Protein AF-A0A2D6L8J7-F1 (afdb_monomer_lite)

Structure (mmCIF, N/CA/C/O backbone):
data_AF-A0A2D6L8J7-F1
#
_entry.id   AF-A0A2D6L8J7-F1
#
loop_
_atom_site.group_PDB
_atom_site.id
_atom_site.type_symbol
_atom_site.label_atom_id
_atom_site.label_alt_id
_atom_site.label_comp_id
_atom_site.label_asym_id
_atom_site.label_entity_id
_atom_site.label_seq_id
_atom_site.pdbx_PDB_ins_code
_atom_site.Cartn_x
_atom_site.Cartn_y
_atom_site.Cartn_z
_atom_site.occupancy
_atom_site.B_iso_or_equiv
_atom_site.auth_seq_id
_atom_site.auth_comp_id
_atom_site.auth_asym_id
_atom_site.auth_atom_id
_atom_site.pdbx_PDB_model_num
ATOM 1 N N . MET A 1 1 ? -23.592 -7.791 -5.573 1.00 59.03 1 MET A N 1
ATOM 2 C CA . MET A 1 1 ? -22.742 -8.996 -5.411 1.00 59.03 1 MET A CA 1
ATOM 3 C C . MET A 1 1 ? -21.367 -8.624 -4.861 1.00 59.03 1 MET A C 1
ATOM 5 O O . MET A 1 1 ? -20.997 -9.160 -3.829 1.00 59.03 1 MET A O 1
ATOM 9 N N . ILE A 1 2 ? -20.683 -7.637 -5.453 1.00 60.88 2 ILE A N 1
ATOM 10 C CA . ILE A 1 2 ? -19.369 -7.129 -5.002 1.00 60.88 2 ILE A CA 1
ATOM 11 C C . ILE A 1 2 ? -19.378 -6.653 -3.533 1.00 60.88 2 ILE A C 1
ATOM 13 O O . ILE A 1 2 ? -18.487 -6.995 -2.773 1.00 60.88 2 ILE A O 1
ATOM 17 N N . THR A 1 3 ? -20.441 -5.981 -3.077 1.00 64.56 3 THR A N 1
ATOM 18 C CA . THR A 1 3 ? -20.613 -5.594 -1.660 1.00 64.56 3 THR A CA 1
ATOM 19 C C . THR A 1 3 ? -20.594 -6.761 -0.674 1.00 64.56 3 THR A C 1
ATOM 21 O O . THR A 1 3 ? -20.072 -6.610 0.424 1.00 64.56 3 THR A O 1
ATOM 24 N N . LYS A 1 4 ? -21.125 -7.930 -1.056 1.00 70.94 4 LYS A N 1
ATOM 25 C CA . LYS A 1 4 ? -21.105 -9.130 -0.203 1.00 70.94 4 LYS A CA 1
ATOM 26 C C . LYS A 1 4 ? -19.712 -9.762 -0.144 1.00 70.94 4 LYS A C 1
ATOM 28 O O . LYS A 1 4 ? -19.348 -10.317 0.884 1.00 70.94 4 LYS A O 1
ATOM 33 N N . MET A 1 5 ? -18.947 -9.668 -1.232 1.00 74.62 5 MET A N 1
ATOM 34 C CA . MET A 1 5 ? -17.580 -10.188 -1.301 1.00 74.62 5 MET A CA 1
ATOM 35 C C . MET A 1 5 ? -16.622 -9.354 -0.446 1.00 74.62 5 MET A C 1
ATOM 37 O O . MET A 1 5 ? -15.843 -9.919 0.312 1.00 74.62 5 MET A O 1
ATOM 41 N N . ASP A 1 6 ? -16.736 -8.027 -0.498 1.00 68.81 6 ASP A N 1
ATOM 42 C CA . ASP A 1 6 ? -15.916 -7.136 0.330 1.00 68.81 6 ASP A CA 1
ATOM 43 C C . ASP A 1 6 ? -16.239 -7.277 1.816 1.00 68.81 6 ASP A C 1
ATOM 45 O O . ASP A 1 6 ? -15.322 -7.321 2.629 1.00 68.81 6 ASP A O 1
ATOM 49 N N . GLY A 1 7 ? -17.524 -7.408 2.171 1.00 71.25 7 GLY A N 1
ATOM 50 C CA . GLY A 1 7 ? -17.923 -7.734 3.542 1.00 71.25 7 GLY A CA 1
ATOM 51 C C . GLY A 1 7 ? -17.328 -9.067 3.994 1.00 71.25 7 GLY A C 1
ATOM 52 O O . GLY A 1 7 ? -16.741 -9.150 5.065 1.00 71.25 7 GLY A O 1
ATOM 53 N N . TYR A 1 8 ? -17.366 -10.093 3.136 1.00 78.19 8 TYR A N 1
ATOM 54 C CA . TYR A 1 8 ? -16.745 -11.380 3.442 1.00 78.19 8 TYR A CA 1
ATOM 55 C C . TYR A 1 8 ? -15.230 -11.269 3.654 1.00 78.19 8 TYR A C 1
ATOM 57 O O . TYR A 1 8 ? -14.731 -11.800 4.642 1.00 78.19 8 TYR A O 1
ATOM 65 N N . LEU A 1 9 ? -14.498 -10.592 2.765 1.00 78.06 9 LEU A N 1
ATOM 66 C CA . LEU A 1 9 ? -13.049 -10.404 2.900 1.00 78.06 9 LEU A CA 1
ATOM 67 C C . LEU A 1 9 ? -12.706 -9.631 4.173 1.00 78.06 9 LEU A C 1
ATOM 69 O O . LEU A 1 9 ? -11.817 -10.031 4.924 1.00 78.06 9 LEU A O 1
ATOM 73 N N . LEU A 1 10 ? -13.430 -8.546 4.429 1.00 76.62 10 LEU A N 1
ATOM 74 C CA . LEU A 1 10 ? -13.184 -7.691 5.575 1.00 76.62 10 LEU A CA 1
ATOM 75 C C . LEU A 1 10 ? -13.485 -8.437 6.881 1.00 76.62 10 LEU A C 1
ATOM 77 O O . LEU A 1 10 ? -12.607 -8.507 7.733 1.00 76.62 10 LEU A O 1
ATOM 81 N N . ASP A 1 11 ? -14.642 -9.089 7.001 1.00 74.75 11 ASP A N 1
ATOM 82 C CA . ASP A 1 11 ? -15.060 -9.744 8.246 1.00 74.75 11 ASP A CA 1
ATOM 83 C C . ASP A 1 11 ? -14.399 -11.121 8.464 1.00 74.75 11 ASP A C 1
ATOM 85 O O . ASP A 1 11 ? -14.129 -11.510 9.600 1.00 74.75 11 ASP A O 1
ATOM 89 N N . ASN A 1 12 ? -14.111 -11.891 7.406 1.00 78.75 12 ASN A N 1
ATOM 90 C CA . ASN A 1 12 ? -13.605 -13.266 7.548 1.00 78.75 12 ASN A CA 1
ATOM 91 C C . ASN A 1 12 ? -12.105 -13.427 7.328 1.00 78.75 12 ASN A C 1
ATOM 93 O O . ASN A 1 12 ? -11.566 -14.448 7.761 1.00 78.75 12 ASN A O 1
ATOM 97 N N . VAL A 1 13 ? -11.441 -12.481 6.662 1.00 85.00 13 VAL A N 1
ATOM 98 C CA . VAL A 1 13 ? -9.997 -12.556 6.395 1.00 85.00 13 VAL A CA 1
ATOM 99 C C . VAL A 1 13 ? -9.267 -11.481 7.186 1.00 85.00 13 VAL A C 1
ATOM 101 O O . VAL A 1 13 ? -8.488 -11.805 8.081 1.00 85.00 13 VAL A O 1
ATOM 104 N N . PHE A 1 14 ? -9.547 -10.209 6.900 1.00 84.06 14 PHE A N 1
ATOM 105 C CA . PHE A 1 14 ? -8.794 -9.102 7.487 1.00 84.06 14 PHE A CA 1
ATOM 106 C C . PHE A 1 14 ? -9.103 -8.910 8.971 1.00 84.06 14 PHE A C 1
ATOM 108 O O . PHE A 1 14 ? -8.165 -8.785 9.755 1.00 84.06 14 PHE A O 1
ATOM 115 N N . GLN A 1 15 ? -10.372 -8.981 9.380 1.00 81.12 15 GLN A N 1
ATOM 116 C CA . GLN A 1 15 ? -10.750 -8.871 10.788 1.00 81.12 15 GLN A CA 1
ATOM 117 C C . GLN A 1 15 ? -10.151 -10.015 11.614 1.00 81.12 15 GLN A C 1
ATOM 119 O O . GLN A 1 15 ? -9.529 -9.753 12.632 1.00 81.12 15 GLN A O 1
ATOM 124 N N . LYS A 1 16 ? -10.210 -11.268 11.137 1.00 84.81 16 LYS A N 1
ATOM 125 C CA . LYS A 1 16 ? -9.577 -12.403 11.840 1.00 84.81 16 LYS A CA 1
ATOM 126 C C . LYS A 1 16 ? -8.066 -12.238 11.985 1.00 84.81 16 LYS A C 1
ATOM 128 O O . LYS A 1 16 ? -7.504 -12.617 13.010 1.00 84.81 16 LYS A O 1
ATOM 133 N N . LEU A 1 17 ? -7.405 -11.693 10.965 1.00 86.00 17 LEU A N 1
ATOM 134 C CA . LEU A 1 17 ? -5.969 -11.435 11.009 1.00 86.00 17 LEU A CA 1
ATOM 135 C C . LEU A 1 17 ? -5.631 -10.304 11.989 1.00 86.00 17 LEU A C 1
ATOM 137 O O . LEU A 1 17 ? -4.663 -10.425 12.738 1.00 86.00 17 LEU A O 1
ATOM 141 N N . VAL A 1 18 ? -6.445 -9.245 12.023 1.00 86.50 18 VAL A N 1
ATOM 142 C CA . VAL A 1 18 ? -6.344 -8.164 13.013 1.00 86.50 18 VAL A CA 1
ATOM 143 C C . VAL A 1 18 ? -6.564 -8.701 14.425 1.00 86.50 18 VAL A C 1
ATOM 145 O O . VAL A 1 18 ? -5.741 -8.429 15.292 1.00 86.50 18 VAL A O 1
ATOM 148 N N . ASP A 1 19 ? -7.609 -9.497 14.649 1.00 83.94 19 ASP A N 1
ATOM 149 C CA . ASP A 1 19 ? -7.940 -10.071 15.955 1.00 83.94 19 ASP A CA 1
ATOM 150 C C . ASP A 1 19 ? -6.801 -10.972 16.458 1.00 83.94 19 ASP A C 1
ATOM 152 O O . ASP A 1 19 ? -6.351 -10.837 17.596 1.00 83.94 19 ASP A O 1
ATOM 156 N N . TRP A 1 20 ? -6.273 -11.843 15.589 1.00 87.94 20 TRP A N 1
ATOM 157 C CA . TRP A 1 20 ? -5.117 -12.688 15.897 1.00 87.94 20 TRP A CA 1
ATOM 158 C C . TRP A 1 20 ? -3.867 -11.859 16.217 1.00 87.94 20 TRP A C 1
ATOM 160 O O . TRP A 1 20 ? -3.155 -12.135 17.186 1.00 87.94 20 TRP A O 1
ATOM 170 N N . PHE A 1 21 ? -3.592 -10.821 15.424 1.00 86.75 21 PHE A N 1
ATOM 171 C CA . PHE A 1 21 ? -2.445 -9.942 15.642 1.00 86.75 21 PHE A CA 1
ATOM 172 C C . PHE A 1 21 ? -2.573 -9.164 16.953 1.00 86.75 21 PHE A C 1
ATOM 174 O O . PHE A 1 21 ? -1.599 -9.044 17.702 1.00 86.75 21 PHE A O 1
ATOM 181 N N . GLN A 1 22 ? -3.774 -8.679 17.258 1.00 85.19 22 GLN A N 1
ATOM 182 C CA . GLN A 1 22 ? -4.078 -7.983 18.496 1.00 85.19 22 GLN A CA 1
ATOM 183 C C . GLN A 1 22 ? -3.962 -8.917 19.702 1.00 85.19 22 GLN A C 1
ATOM 185 O O . GLN A 1 22 ? -3.398 -8.516 20.716 1.00 85.19 22 GLN A O 1
ATOM 190 N N . GLU A 1 23 ? -4.421 -10.165 19.601 1.00 84.56 23 GLU A N 1
ATOM 191 C CA . GLU A 1 23 ? -4.251 -11.167 20.659 1.00 84.56 23 GLU A CA 1
ATOM 192 C C . GLU A 1 23 ? -2.766 -11.422 20.957 1.00 84.56 23 GLU A C 1
ATOM 194 O O . GLU A 1 23 ? -2.373 -11.554 22.116 1.00 84.56 23 GLU A O 1
ATOM 199 N N . LYS A 1 24 ? -1.921 -11.452 19.920 1.00 87.25 24 LYS A N 1
ATOM 200 C CA . LYS A 1 24 ? -0.483 -11.715 20.067 1.00 87.25 24 LYS A CA 1
ATOM 201 C C . LYS A 1 24 ? 0.333 -10.516 20.535 1.00 87.25 24 LYS A C 1
ATOM 203 O O . LYS A 1 24 ? 1.291 -10.702 21.280 1.00 87.25 24 LYS A O 1
ATOM 208 N N . THR A 1 25 ? 0.006 -9.314 20.074 1.00 85.62 25 THR A N 1
ATOM 209 C CA . THR A 1 25 ? 0.860 -8.126 20.261 1.00 85.62 25 THR A CA 1
ATOM 210 C C . THR A 1 25 ? 0.230 -7.049 21.139 1.00 85.62 25 THR A C 1
ATOM 212 O O . THR A 1 25 ? 0.927 -6.140 21.589 1.00 85.62 25 THR A O 1
ATOM 215 N N . GLY A 1 26 ? -1.082 -7.118 21.370 1.00 80.75 26 GLY A N 1
ATOM 216 C CA . GLY A 1 26 ? -1.859 -6.059 22.011 1.00 80.75 26 GLY A CA 1
ATOM 217 C C . GLY A 1 26 ? -1.997 -4.790 21.163 1.00 80.75 26 GLY A C 1
ATOM 218 O O . GLY A 1 26 ? -2.366 -3.750 21.702 1.00 80.75 26 GLY A O 1
ATOM 219 N N . LYS A 1 27 ? -1.660 -4.836 19.867 1.00 82.81 27 LYS A N 1
ATOM 220 C CA . LYS A 1 27 ? -1.657 -3.674 18.966 1.00 82.81 27 LYS A CA 1
ATOM 221 C C . LYS A 1 27 ? -2.877 -3.660 18.041 1.00 82.81 27 LYS A C 1
ATOM 223 O O . LYS A 1 27 ? -3.443 -4.703 17.728 1.00 82.81 27 LYS A O 1
ATOM 228 N N . ASN A 1 28 ? -3.258 -2.464 17.596 1.00 83.06 28 ASN A N 1
ATOM 229 C CA . ASN A 1 28 ? -4.455 -2.224 16.785 1.00 83.06 28 ASN A CA 1
ATOM 230 C C . ASN A 1 28 ? -4.191 -2.414 15.277 1.00 83.06 28 ASN A C 1
ATOM 232 O O . ASN A 1 28 ? -3.043 -2.450 14.826 1.00 83.06 28 ASN A O 1
ATOM 236 N N . CYS A 1 29 ? -5.263 -2.463 14.473 1.00 83.50 29 CYS A N 1
ATOM 237 C CA . CYS A 1 29 ? -5.192 -2.589 13.008 1.00 83.50 29 CYS A CA 1
ATOM 238 C C . CYS A 1 29 ? -4.401 -1.463 12.319 1.00 83.50 29 CYS A C 1
ATOM 240 O O . CYS A 1 29 ? -3.826 -1.681 11.252 1.00 83.50 29 CYS A O 1
ATOM 242 N N . PHE A 1 30 ? -4.312 -0.279 12.935 1.00 84.06 30 PHE A N 1
ATOM 243 C CA . PHE A 1 30 ? -3.518 0.835 12.417 1.00 84.06 30 PHE A CA 1
ATOM 244 C C . PHE A 1 30 ? -2.032 0.491 12.311 1.00 84.06 30 PHE A C 1
ATOM 246 O O . PHE A 1 30 ? -1.401 0.854 11.320 1.00 84.06 30 PHE A O 1
ATOM 253 N N . LEU A 1 31 ? -1.486 -0.284 13.254 1.00 85.56 31 LEU A N 1
ATOM 254 C CA . LEU A 1 31 ? -0.093 -0.721 13.187 1.00 85.56 31 LEU A CA 1
ATOM 255 C C . LEU A 1 31 ? 0.135 -1.693 12.019 1.00 85.56 31 LEU A C 1
ATOM 257 O O . LEU A 1 31 ? 1.141 -1.588 11.325 1.00 85.56 31 LEU A O 1
ATOM 261 N N . LEU A 1 32 ? -0.810 -2.600 11.746 1.00 86.88 32 LEU A N 1
ATOM 262 C CA . LEU A 1 32 ? -0.750 -3.487 10.575 1.00 86.88 32 LEU A CA 1
ATOM 263 C C . LEU A 1 32 ? -0.790 -2.702 9.259 1.00 86.88 32 LEU A C 1
ATOM 265 O O . LEU A 1 32 ? -0.048 -3.022 8.326 1.00 86.88 32 LEU A O 1
ATOM 269 N N . ALA A 1 33 ? -1.610 -1.649 9.191 1.00 86.19 33 ALA A N 1
ATOM 270 C CA . ALA A 1 33 ? -1.631 -0.744 8.047 1.00 86.19 33 ALA A CA 1
ATOM 271 C C . ALA A 1 33 ? -0.290 -0.011 7.879 1.00 86.19 33 ALA A C 1
ATOM 273 O O . ALA A 1 33 ? 0.232 0.050 6.768 1.00 86.19 33 ALA A O 1
ATOM 274 N N . GLN A 1 34 ? 0.310 0.474 8.972 1.00 86.38 34 GLN A N 1
ATOM 275 C CA . GLN A 1 34 ? 1.634 1.110 8.950 1.00 86.38 34 GLN A CA 1
ATOM 276 C C . GLN A 1 34 ? 2.727 0.139 8.491 1.00 86.38 34 GLN A C 1
ATOM 278 O O . GLN A 1 34 ? 3.510 0.484 7.613 1.00 86.38 34 GLN A O 1
ATOM 283 N N . ILE A 1 35 ? 2.755 -1.088 9.023 1.00 88.38 35 ILE A N 1
ATOM 284 C CA . ILE A 1 35 ? 3.707 -2.128 8.604 1.00 88.38 35 ILE A CA 1
ATOM 285 C C . ILE A 1 35 ? 3.555 -2.408 7.107 1.00 88.38 35 ILE A C 1
ATOM 287 O O . ILE A 1 35 ? 4.546 -2.445 6.381 1.00 88.38 35 ILE A O 1
ATOM 291 N N . SER A 1 36 ? 2.318 -2.551 6.633 1.00 88.25 36 SER A N 1
ATOM 292 C CA . SER A 1 36 ? 2.038 -2.811 5.219 1.00 88.25 36 SER A CA 1
ATOM 293 C C . SER A 1 36 ? 2.477 -1.641 4.326 1.00 88.25 36 SER A C 1
ATOM 295 O O . SER A 1 36 ? 3.080 -1.866 3.279 1.00 88.25 36 SER A O 1
ATOM 297 N N . LEU A 1 37 ? 2.270 -0.392 4.762 1.00 85.19 37 LEU A N 1
ATOM 298 C CA . LEU A 1 37 ? 2.778 0.808 4.082 1.00 85.19 37 LEU A CA 1
ATOM 299 C C . LEU A 1 37 ? 4.313 0.867 4.061 1.00 85.19 37 LEU A C 1
ATOM 301 O O . LEU A 1 37 ? 4.898 1.223 3.039 1.00 85.19 37 LEU A O 1
ATOM 305 N N . CYS A 1 38 ? 4.980 0.481 5.149 1.00 87.06 38 CYS A N 1
ATOM 306 C CA . CYS A 1 38 ? 6.439 0.390 5.188 1.00 87.06 38 CYS A CA 1
ATOM 307 C C . CYS A 1 38 ? 6.965 -0.652 4.194 1.00 87.06 38 CYS A C 1
ATOM 309 O O . CYS A 1 38 ? 7.937 -0.384 3.491 1.00 87.06 38 CYS A O 1
ATOM 311 N N . VAL A 1 39 ? 6.310 -1.813 4.084 1.00 87.75 39 VAL A N 1
ATOM 312 C CA . VAL A 1 39 ? 6.676 -2.828 3.084 1.00 87.75 39 VAL A CA 1
ATOM 313 C C . VAL A 1 39 ? 6.514 -2.279 1.666 1.00 87.75 39 VAL A C 1
ATOM 315 O O . VAL A 1 39 ? 7.411 -2.460 0.847 1.00 87.75 39 VAL A O 1
ATOM 318 N N . ILE A 1 40 ? 5.433 -1.547 1.385 1.00 86.38 40 ILE A N 1
ATOM 319 C CA . ILE A 1 40 ? 5.226 -0.882 0.088 1.00 86.38 40 ILE A CA 1
ATOM 320 C C . ILE A 1 40 ? 6.378 0.076 -0.243 1.00 86.38 40 ILE A C 1
ATOM 322 O O . ILE A 1 40 ? 6.917 0.025 -1.347 1.00 86.38 40 ILE A O 1
ATOM 326 N N . LEU A 1 41 ? 6.793 0.913 0.712 1.00 85.19 41 LEU A N 1
ATOM 327 C CA . LEU A 1 41 ? 7.920 1.831 0.523 1.00 85.19 41 LEU A CA 1
ATOM 328 C C . LEU A 1 41 ? 9.233 1.089 0.253 1.00 85.19 41 LEU A C 1
ATOM 330 O O . LEU A 1 41 ? 10.006 1.507 -0.610 1.00 85.19 41 LEU A O 1
ATOM 334 N N . ILE A 1 42 ? 9.481 -0.016 0.960 1.00 87.25 42 ILE A N 1
ATOM 335 C CA . ILE A 1 42 ? 10.668 -0.849 0.739 1.00 87.25 42 ILE A CA 1
ATOM 336 C C . ILE A 1 42 ? 10.643 -1.440 -0.675 1.00 87.25 42 ILE A C 1
ATOM 338 O O . ILE A 1 42 ? 11.645 -1.356 -1.382 1.00 87.25 42 ILE A O 1
ATOM 342 N N . LEU A 1 43 ? 9.504 -1.983 -1.115 1.00 85.88 43 LEU A N 1
ATOM 343 C CA . LEU A 1 43 ? 9.356 -2.561 -2.454 1.00 85.88 43 LEU A CA 1
ATOM 344 C C . LEU A 1 43 ? 9.554 -1.515 -3.557 1.00 85.88 43 LEU A C 1
ATOM 346 O O . LEU A 1 43 ? 10.267 -1.784 -4.521 1.00 85.88 43 LEU A O 1
ATOM 350 N N . GLU A 1 44 ? 8.995 -0.314 -3.400 1.00 82.50 44 GLU A N 1
ATOM 351 C CA . GLU A 1 44 ? 9.209 0.790 -4.347 1.00 82.50 44 GLU A CA 1
ATOM 352 C C . GLU A 1 44 ? 10.653 1.282 -4.370 1.00 82.50 44 GLU A C 1
ATOM 354 O O . GLU A 1 44 ? 11.196 1.598 -5.432 1.00 82.50 44 GLU A O 1
ATOM 359 N N . THR A 1 45 ? 11.310 1.298 -3.213 1.00 83.31 45 THR A N 1
ATOM 360 C CA . THR A 1 45 ? 12.731 1.640 -3.129 1.00 83.31 45 THR A CA 1
ATOM 361 C C . THR A 1 45 ? 13.571 0.595 -3.861 1.00 83.31 45 THR A C 1
ATOM 363 O O . THR A 1 45 ? 14.405 0.959 -4.687 1.00 83.31 45 THR A O 1
ATOM 366 N N . ILE A 1 46 ? 13.314 -0.699 -3.632 1.00 84.00 46 ILE A N 1
ATOM 367 C CA . ILE A 1 46 ? 13.990 -1.795 -4.342 1.00 84.00 46 ILE A CA 1
ATOM 368 C C . ILE A 1 46 ? 13.752 -1.671 -5.849 1.00 84.00 46 ILE A C 1
ATOM 370 O O . ILE A 1 46 ? 14.716 -1.697 -6.608 1.00 84.00 46 ILE A O 1
ATOM 374 N N . ARG A 1 47 ? 12.503 -1.456 -6.283 1.00 79.38 47 ARG A N 1
ATOM 375 C CA . ARG A 1 47 ? 12.153 -1.267 -7.699 1.00 79.38 47 ARG A CA 1
ATOM 376 C C . ARG A 1 47 ? 12.917 -0.098 -8.321 1.00 79.38 47 ARG A C 1
ATOM 378 O O . ARG A 1 47 ? 13.494 -0.256 -9.392 1.00 79.38 47 ARG A O 1
ATOM 385 N N . SER A 1 48 ? 12.958 1.049 -7.643 1.00 78.00 48 SER A N 1
ATOM 386 C CA . SER A 1 48 ? 13.681 2.244 -8.108 1.00 78.00 48 SER A CA 1
ATOM 387 C C . SER A 1 48 ? 15.170 1.982 -8.269 1.00 78.00 48 SER A C 1
ATOM 389 O O . SER A 1 48 ? 15.763 2.353 -9.279 1.00 78.00 48 SER A O 1
ATOM 391 N N . ILE A 1 49 ? 15.767 1.320 -7.275 1.00 80.88 49 ILE A N 1
ATOM 392 C CA . ILE A 1 49 ? 17.181 0.952 -7.287 1.00 80.88 49 ILE A CA 1
ATOM 393 C C . ILE A 1 49 ? 17.456 -0.020 -8.440 1.00 80.88 49 ILE A C 1
ATOM 395 O O . ILE A 1 49 ? 18.413 0.183 -9.183 1.00 80.88 49 ILE A O 1
ATOM 399 N N . SER A 1 50 ? 16.611 -1.036 -8.633 1.00 76.62 50 SER A N 1
ATOM 400 C CA . SER A 1 50 ? 16.746 -1.986 -9.741 1.00 76.62 50 SER A CA 1
ATOM 401 C C . SER A 1 50 ? 16.680 -1.295 -11.102 1.00 76.62 50 SER A C 1
ATOM 403 O O . SER A 1 50 ? 17.531 -1.570 -11.940 1.00 76.62 50 SER A O 1
ATOM 405 N N . ILE A 1 51 ? 15.737 -0.371 -11.311 1.00 73.94 51 ILE A N 1
ATOM 406 C CA . ILE A 1 51 ? 15.627 0.399 -12.564 1.00 73.94 51 ILE A CA 1
ATOM 407 C C . ILE A 1 51 ? 16.877 1.258 -12.785 1.00 73.94 51 ILE A C 1
ATOM 409 O O . ILE A 1 51 ? 17.444 1.248 -13.876 1.00 73.94 51 ILE A O 1
ATOM 413 N N . TYR A 1 52 ? 17.344 1.947 -11.741 1.00 75.94 52 TYR A N 1
ATOM 414 C CA . TYR A 1 52 ? 18.556 2.757 -11.818 1.00 75.94 52 TYR A CA 1
ATOM 415 C C . TYR A 1 52 ? 19.781 1.921 -12.215 1.00 75.94 52 TYR A C 1
ATOM 417 O O . TYR A 1 52 ? 20.542 2.327 -13.087 1.00 75.94 52 TYR A O 1
ATOM 425 N N . PHE A 1 53 ? 19.961 0.734 -11.625 1.00 77.75 53 PHE A N 1
ATOM 426 C CA . PHE A 1 53 ? 21.087 -0.145 -11.958 1.00 77.75 53 PHE A CA 1
ATOM 427 C C . PHE A 1 53 ? 20.965 -0.817 -13.330 1.00 77.75 53 PHE A C 1
ATOM 429 O O . PHE A 1 53 ? 21.990 -1.066 -13.961 1.00 77.75 53 PHE A O 1
ATOM 436 N N . LEU A 1 54 ? 19.750 -1.145 -13.773 1.00 72.38 54 LEU A N 1
ATOM 437 C CA . LEU A 1 54 ? 19.530 -1.855 -15.035 1.00 72.38 54 LEU A CA 1
ATOM 438 C C . LEU A 1 54 ? 19.642 -0.935 -16.249 1.00 72.38 54 LEU A C 1
ATOM 440 O O . LEU A 1 54 ? 20.202 -1.353 -17.259 1.00 72.38 54 LEU A O 1
ATOM 444 N N . ASP A 1 55 ? 19.136 0.293 -16.147 1.00 67.25 55 ASP A N 1
ATOM 445 C CA . ASP A 1 55 ? 18.947 1.160 -17.316 1.00 67.25 55 ASP A CA 1
ATOM 446 C C . ASP A 1 55 ? 19.688 2.505 -17.203 1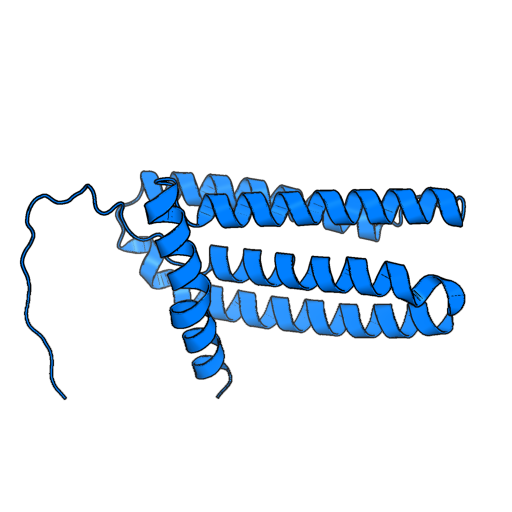.00 67.25 55 ASP A C 1
ATOM 448 O O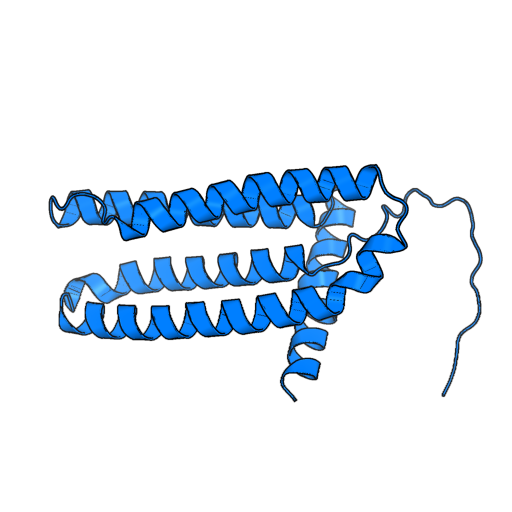 . ASP A 1 55 ? 19.595 3.346 -18.096 1.00 67.25 55 ASP A O 1
ATOM 452 N N . ASN A 1 56 ? 20.407 2.756 -16.094 1.00 62.81 56 ASN A N 1
ATOM 453 C CA . ASN A 1 56 ? 20.960 4.076 -15.729 1.00 62.81 56 ASN A CA 1
ATOM 454 C C . ASN A 1 56 ? 19.926 5.217 -15.822 1.00 62.81 56 ASN A C 1
ATOM 456 O O . ASN A 1 56 ? 20.276 6.397 -15.910 1.00 62.81 56 ASN A O 1
ATOM 460 N N . ALA A 1 57 ? 18.641 4.867 -15.806 1.00 62.69 57 ALA A N 1
ATOM 461 C CA . ALA A 1 57 ? 17.545 5.804 -15.868 1.00 62.69 57 ALA A CA 1
ATOM 462 C C . ALA A 1 57 ? 17.313 6.381 -14.471 1.00 62.69 57 ALA A C 1
ATOM 464 O O . ALA A 1 57 ? 17.317 5.666 -13.464 1.00 62.69 57 ALA A O 1
ATOM 465 N N . LEU A 1 58 ? 17.101 7.695 -14.403 1.00 56.94 58 LEU A N 1
ATOM 466 C CA . LEU A 1 58 ? 16.642 8.325 -13.172 1.00 56.94 58 LEU A CA 1
ATOM 467 C C . LEU A 1 58 ? 15.294 7.711 -12.764 1.00 56.94 58 LEU A C 1
ATOM 469 O O . LEU A 1 58 ? 14.469 7.435 -13.640 1.00 56.94 58 LEU A O 1
ATOM 473 N N . PRO A 1 59 ? 15.050 7.508 -11.455 1.00 60.62 59 PRO A N 1
ATOM 474 C CA . PRO A 1 59 ? 13.762 7.032 -10.981 1.00 60.62 59 PRO A CA 1
ATOM 475 C C . PRO A 1 59 ? 12.654 7.939 -11.517 1.00 60.62 59 PRO A C 1
ATOM 477 O O . PRO A 1 59 ? 12.695 9.160 -11.355 1.00 60.62 59 PRO A O 1
ATOM 480 N N . ASP A 1 60 ? 11.689 7.316 -12.190 1.00 66.25 60 ASP A N 1
ATOM 481 C CA . ASP A 1 60 ? 10.595 8.005 -12.864 1.00 66.25 60 ASP A CA 1
ATOM 482 C C . ASP A 1 60 ? 9.830 8.899 -11.871 1.00 66.25 60 ASP A C 1
ATOM 484 O O . ASP A 1 60 ? 9.637 8.531 -10.706 1.00 66.25 60 ASP A O 1
ATOM 488 N N . PHE A 1 61 ? 9.364 10.058 -12.339 1.00 69.56 61 PHE A N 1
ATOM 489 C CA . PHE A 1 61 ? 8.529 11.007 -11.597 1.00 69.56 61 PHE A CA 1
ATOM 490 C C . PHE A 1 61 ? 7.344 10.311 -10.909 1.00 69.56 61 PHE A C 1
ATOM 492 O O . PHE A 1 61 ? 6.985 10.642 -9.775 1.00 69.56 61 PHE A O 1
ATOM 499 N N . LEU A 1 62 ? 6.795 9.278 -11.555 1.00 65.62 62 LEU A N 1
ATOM 500 C CA . LEU A 1 62 ? 5.744 8.423 -11.004 1.00 65.62 62 LEU A CA 1
ATOM 501 C C . LEU A 1 62 ? 6.151 7.739 -9.694 1.00 65.62 62 LEU A C 1
ATOM 503 O O . LEU A 1 62 ? 5.348 7.649 -8.768 1.00 65.62 62 LEU A O 1
ATOM 507 N N . THR A 1 63 ? 7.404 7.309 -9.575 1.00 71.12 63 THR A N 1
ATOM 508 C CA . THR A 1 63 ? 7.910 6.653 -8.366 1.00 71.12 63 THR A CA 1
ATOM 509 C C . THR A 1 63 ? 7.996 7.630 -7.196 1.00 71.12 63 THR A C 1
ATOM 511 O O . THR A 1 63 ? 7.606 7.298 -6.076 1.00 71.12 63 THR A O 1
ATOM 514 N N . GLY A 1 64 ? 8.409 8.873 -7.463 1.00 72.50 64 GLY A N 1
ATOM 515 C CA . GLY A 1 64 ? 8.374 9.952 -6.474 1.00 72.50 64 GLY A CA 1
ATOM 516 C C . GLY A 1 64 ? 6.956 10.241 -5.975 1.00 72.50 64 GLY A C 1
ATOM 517 O O . GLY A 1 64 ? 6.745 10.383 -4.770 1.00 72.50 64 GLY A O 1
ATOM 518 N N . ILE A 1 65 ? 5.967 10.253 -6.877 1.00 74.62 65 ILE A N 1
ATOM 519 C CA . ILE A 1 65 ? 4.553 10.412 -6.503 1.00 74.62 65 ILE A CA 1
ATOM 520 C C . ILE A 1 65 ? 4.096 9.264 -5.599 1.00 74.62 65 ILE A C 1
ATOM 522 O O . ILE A 1 65 ? 3.486 9.523 -4.564 1.00 74.62 65 ILE A O 1
ATOM 526 N N . VAL A 1 66 ? 4.413 8.011 -5.940 1.00 74.88 66 VAL A N 1
ATOM 527 C CA . VAL A 1 66 ? 4.015 6.845 -5.133 1.00 74.88 66 VAL A CA 1
ATOM 528 C C . VAL A 1 66 ? 4.615 6.911 -3.727 1.00 74.88 66 VAL A C 1
ATOM 530 O O . VAL A 1 66 ? 3.896 6.687 -2.752 1.00 74.88 66 VAL A O 1
ATOM 533 N N . VAL A 1 67 ? 5.894 7.280 -3.598 1.00 77.19 67 VAL A N 1
ATOM 534 C CA . VAL A 1 67 ? 6.548 7.460 -2.291 1.00 77.19 67 VAL A CA 1
ATOM 535 C C . VAL A 1 67 ? 5.868 8.568 -1.483 1.00 77.19 67 VAL A C 1
ATOM 537 O O . VAL A 1 67 ? 5.552 8.362 -0.310 1.00 77.19 67 VAL A O 1
ATOM 540 N N . LEU A 1 68 ? 5.579 9.719 -2.099 1.00 79.06 68 LEU A N 1
ATOM 541 C CA . LEU A 1 68 ? 4.872 10.818 -1.433 1.00 79.06 68 LEU A CA 1
ATOM 542 C C . LEU A 1 68 ? 3.457 10.413 -0.999 1.00 79.06 68 LEU A C 1
ATOM 544 O O . LEU A 1 68 ? 3.043 10.734 0.117 1.00 79.06 68 LEU A O 1
ATOM 548 N N . CYS A 1 69 ? 2.729 9.671 -1.836 1.00 77.69 69 CYS A N 1
ATOM 549 C CA . CYS A 1 69 ? 1.421 9.123 -1.490 1.00 77.69 69 CYS A CA 1
ATOM 550 C C . CYS A 1 69 ? 1.518 8.152 -0.309 1.00 77.69 69 CYS A C 1
ATOM 552 O O . CYS A 1 69 ? 0.755 8.286 0.643 1.00 77.69 69 CYS A O 1
ATOM 554 N N . ALA A 1 70 ? 2.466 7.215 -0.322 1.00 76.75 70 ALA A N 1
ATOM 555 C CA . ALA A 1 70 ? 2.657 6.270 0.775 1.00 76.75 70 ALA A CA 1
ATOM 556 C C . ALA A 1 70 ? 3.014 6.984 2.092 1.00 76.75 70 ALA A C 1
ATOM 558 O O . ALA A 1 70 ? 2.426 6.675 3.128 1.00 76.75 70 ALA A O 1
ATOM 559 N N . LEU A 1 71 ? 3.886 7.998 2.055 1.00 79.56 71 LEU A N 1
ATOM 560 C CA . LEU A 1 71 ? 4.199 8.831 3.223 1.00 79.56 71 LEU A CA 1
ATOM 561 C C . LEU A 1 71 ? 2.972 9.596 3.735 1.00 79.56 71 LEU A C 1
ATOM 563 O O . LEU A 1 71 ? 2.714 9.614 4.940 1.00 79.56 71 LEU A O 1
ATOM 567 N N . TYR A 1 72 ? 2.177 10.181 2.835 1.00 81.81 72 TYR A N 1
ATOM 568 C CA . TYR A 1 72 ? 0.918 10.833 3.197 1.00 81.81 72 TYR A CA 1
ATOM 569 C C . TYR A 1 72 ? -0.050 9.860 3.885 1.00 81.81 72 TYR A C 1
ATOM 571 O O . TYR A 1 72 ? -0.651 10.204 4.906 1.00 81.81 72 TYR A O 1
ATOM 579 N N . LEU A 1 73 ? -0.172 8.633 3.368 1.00 79.38 73 LEU A N 1
ATOM 580 C CA . LEU A 1 73 ? -0.998 7.588 3.972 1.00 79.38 73 LEU A CA 1
ATOM 581 C C . LEU A 1 73 ? -0.463 7.179 5.352 1.00 79.38 73 LEU A C 1
ATOM 583 O O . LEU A 1 73 ? -1.254 7.014 6.276 1.00 79.38 73 LEU A O 1
ATOM 587 N N . ILE A 1 74 ? 0.853 7.091 5.558 1.00 81.19 74 ILE A N 1
ATOM 588 C CA . ILE A 1 74 ? 1.420 6.816 6.891 1.00 81.19 74 ILE A CA 1
ATOM 589 C C . ILE A 1 74 ? 1.006 7.911 7.881 1.00 81.19 74 ILE A C 1
ATOM 591 O O . ILE A 1 74 ? 0.435 7.605 8.929 1.00 81.19 74 ILE A O 1
ATOM 595 N N . ILE A 1 75 ? 1.199 9.182 7.515 1.00 82.94 75 ILE A N 1
ATOM 596 C CA . ILE A 1 75 ? 0.829 10.331 8.359 1.00 82.94 75 ILE A CA 1
ATOM 597 C C . ILE A 1 75 ? -0.672 10.317 8.672 1.00 82.94 75 ILE A C 1
ATOM 599 O O . ILE A 1 75 ? -1.075 10.502 9.821 1.00 82.94 75 ILE A O 1
ATOM 603 N N . ARG A 1 76 ? -1.516 10.052 7.670 1.00 82.69 76 ARG A N 1
ATOM 604 C CA . ARG A 1 76 ? -2.965 9.913 7.864 1.00 82.69 76 ARG A CA 1
ATOM 605 C C . ARG A 1 76 ? -3.328 8.745 8.777 1.00 82.69 76 ARG A C 1
ATOM 607 O O . ARG A 1 76 ? -4.273 8.871 9.550 1.00 82.69 76 ARG A O 1
ATOM 614 N N . THR A 1 77 ? -2.588 7.638 8.716 1.00 82.00 77 THR A N 1
ATOM 615 C CA . THR A 1 77 ? -2.815 6.483 9.598 1.00 82.00 77 THR A CA 1
ATOM 616 C C . THR A 1 77 ? -2.556 6.871 11.046 1.00 82.00 77 THR A C 1
ATOM 618 O O . THR A 1 77 ? -3.355 6.535 11.912 1.00 82.00 77 THR A O 1
ATOM 621 N N . TRP A 1 78 ? -1.478 7.616 11.297 1.00 83.06 78 TRP A N 1
ATOM 622 C CA . TRP A 1 78 ? -1.122 8.097 12.634 1.00 83.06 78 TRP A CA 1
ATOM 623 C C . TRP A 1 78 ? -2.151 9.076 13.189 1.00 83.06 78 TRP A C 1
ATOM 625 O O . TRP A 1 78 ? -2.546 8.964 14.345 1.00 83.06 78 TRP A O 1
ATOM 635 N N . GLN A 1 79 ? -2.618 10.013 12.360 1.00 82.38 79 GLN A N 1
ATOM 636 C CA . GLN A 1 79 ? -3.692 10.928 12.753 1.00 82.38 79 GLN A CA 1
ATOM 637 C C . GLN A 1 79 ? -4.949 10.155 13.145 1.00 82.38 79 GLN A C 1
ATOM 639 O O . GLN A 1 79 ? -5.524 10.417 14.190 1.00 82.38 79 GLN A O 1
ATOM 644 N N . ARG A 1 80 ? -5.327 9.150 12.352 1.00 77.38 80 ARG A N 1
ATOM 645 C CA . ARG A 1 80 ? -6.526 8.353 12.606 1.00 77.38 80 ARG A CA 1
ATOM 646 C C . ARG A 1 80 ? -6.407 7.455 13.839 1.00 77.38 80 ARG A C 1
ATOM 648 O O . ARG A 1 80 ? -7.403 7.254 14.523 1.00 77.38 80 ARG A O 1
ATOM 655 N N . GLU A 1 81 ? -5.216 6.931 14.120 1.00 81.75 81 GLU A N 1
ATOM 656 C CA . GLU A 1 81 ? -4.925 6.206 15.362 1.00 81.75 81 GLU A CA 1
ATOM 657 C C . GLU A 1 81 ? -5.086 7.125 16.578 1.00 81.75 81 GLU A C 1
ATOM 659 O O . GLU A 1 81 ? -5.778 6.772 17.528 1.00 81.75 81 GLU A O 1
ATOM 664 N N . LYS A 1 82 ? -4.551 8.348 16.503 1.00 80.81 82 LYS A N 1
ATOM 665 C CA . LYS A 1 82 ? -4.712 9.350 17.559 1.00 80.81 82 LYS A CA 1
ATOM 666 C C . LYS A 1 82 ? -6.172 9.786 17.737 1.00 80.81 82 LYS A C 1
ATOM 668 O O . LYS A 1 82 ? -6.662 9.836 18.859 1.00 80.81 82 LYS A O 1
ATOM 673 N N . ASP A 1 83 ? -6.877 10.052 16.637 1.00 77.00 83 ASP A N 1
ATOM 674 C CA . ASP A 1 83 ? -8.295 10.424 16.658 1.00 77.00 83 ASP A CA 1
ATOM 675 C C . ASP A 1 83 ? -9.162 9.304 17.251 1.00 77.00 83 ASP A C 1
ATOM 677 O O . ASP A 1 83 ? -10.186 9.584 17.869 1.00 77.00 83 ASP A O 1
ATOM 681 N N . TRP A 1 84 ? -8.771 8.039 17.063 1.00 73.19 84 TRP A N 1
ATOM 682 C CA . TRP A 1 84 ? -9.439 6.892 17.676 1.00 73.19 84 TRP A CA 1
ATOM 683 C C . TRP A 1 84 ? -9.227 6.833 19.192 1.00 73.19 84 TRP A C 1
ATOM 685 O O . TRP A 1 84 ? -10.169 6.531 19.923 1.00 73.19 84 TRP A O 1
ATOM 695 N N . ASP A 1 85 ? -8.017 7.129 19.665 1.00 73.50 85 ASP A N 1
ATOM 696 C CA . ASP A 1 85 ? -7.725 7.164 21.099 1.00 73.50 85 ASP A CA 1
ATOM 697 C C . ASP A 1 85 ? -8.421 8.351 21.800 1.00 73.50 85 ASP A C 1
ATOM 699 O O . ASP A 1 85 ? -8.785 8.244 22.973 1.00 73.50 85 ASP A O 1
ATOM 703 N N . GLU A 1 86 ? -8.640 9.467 21.091 1.00 72.69 86 GLU A N 1
ATOM 704 C CA . GLU A 1 86 ? -9.231 10.700 21.638 1.00 72.69 86 GLU A CA 1
ATOM 705 C C . GLU A 1 86 ? -10.767 10.789 21.503 1.00 72.69 86 GLU A C 1
ATOM 707 O O . GLU A 1 86 ? -11.425 11.289 22.420 1.00 72.69 86 GLU A O 1
ATOM 712 N N . ASN A 1 87 ? -11.373 10.313 20.405 1.00 63.78 87 ASN A N 1
ATOM 713 C CA . ASN A 1 87 ? -12.824 10.399 20.189 1.00 63.78 87 ASN A CA 1
ATOM 714 C C . ASN A 1 87 ? -13.543 9.080 20.501 1.00 63.78 87 ASN A C 1
ATOM 716 O O . ASN A 1 87 ? -13.272 8.033 19.916 1.00 63.78 87 ASN A O 1
ATOM 720 N N . SER A 1 88 ? -14.549 9.161 21.379 1.00 56.44 88 SER A N 1
ATOM 721 C CA . SER A 1 88 ? -15.434 8.044 21.719 1.00 56.44 88 SER A CA 1
ATOM 722 C C . SER A 1 88 ? -16.038 7.384 20.466 1.00 56.44 88 SER A C 1
ATOM 724 O O . SER A 1 88 ? -16.464 8.050 19.523 1.00 56.44 88 SER A O 1
ATOM 726 N N . ARG A 1 89 ? -16.086 6.048 20.504 1.00 56.62 89 ARG A N 1
ATOM 727 C CA . ARG A 1 89 ? -16.297 5.052 19.428 1.00 56.62 89 ARG A CA 1
ATOM 728 C C . ARG A 1 89 ? -17.474 5.289 18.459 1.00 56.62 89 ARG A C 1
ATOM 730 O O . ARG A 1 89 ? -17.548 4.609 17.437 1.00 56.62 89 ARG A O 1
ATOM 737 N N . GLU A 1 90 ? -18.396 6.204 18.750 1.00 54.25 90 GLU A N 1
ATOM 738 C CA . GLU A 1 90 ? -19.635 6.404 17.982 1.00 54.25 90 GLU A CA 1
ATOM 739 C C . GLU A 1 90 ? -19.423 7.145 16.653 1.00 54.25 90 GLU A C 1
ATOM 741 O O . GLU A 1 90 ? -20.057 6.801 15.654 1.00 54.25 90 GLU A O 1
ATOM 746 N N . THR A 1 91 ? -18.484 8.092 16.580 1.00 53.00 91 THR A N 1
ATOM 747 C CA . THR A 1 91 ? -18.311 8.934 15.380 1.00 53.00 91 THR A CA 1
ATOM 748 C C . THR A 1 91 ? -17.648 8.190 14.211 1.00 53.00 91 THR A C 1
ATOM 750 O O . THR A 1 91 ? -17.883 8.523 13.050 1.00 53.00 91 THR A O 1
ATOM 753 N N . MET A 1 92 ? -16.838 7.156 14.479 1.00 55.38 92 MET A N 1
ATOM 754 C CA . MET A 1 92 ? -16.096 6.440 13.426 1.00 55.38 92 MET A CA 1
ATOM 755 C C . MET A 1 92 ? -16.902 5.342 12.719 1.00 55.38 92 MET A C 1
ATOM 757 O O . MET A 1 92 ? -16.654 5.085 11.539 1.00 55.38 92 MET A O 1
ATOM 761 N N . ASN A 1 93 ? -17.889 4.725 13.378 1.00 56.62 93 ASN A N 1
ATOM 762 C CA . ASN A 1 93 ? -18.717 3.693 12.740 1.00 56.62 93 ASN A CA 1
ATOM 763 C C . ASN A 1 93 ? -19.596 4.264 11.617 1.00 56.62 93 ASN A C 1
ATOM 765 O O . ASN A 1 93 ? -19.830 3.582 10.621 1.00 56.62 93 ASN A O 1
ATOM 769 N N . HIS A 1 94 ? -20.024 5.526 11.733 1.00 54.09 94 HIS A N 1
ATOM 770 C CA . HIS A 1 94 ? -20.914 6.157 10.755 1.00 54.09 94 HIS A CA 1
ATOM 771 C C . HIS A 1 94 ? -20.233 6.443 9.401 1.00 54.09 94 HIS A C 1
ATOM 773 O O . HIS A 1 94 ? -20.896 6.474 8.371 1.00 54.09 94 HIS A O 1
ATOM 779 N N . ASN A 1 95 ? -18.899 6.553 9.371 1.00 60.31 95 ASN A N 1
ATOM 780 C CA . ASN A 1 95 ? -18.132 6.812 8.145 1.00 60.31 95 ASN A CA 1
ATOM 781 C C . ASN A 1 95 ? -17.552 5.552 7.479 1.00 60.31 95 ASN A C 1
ATOM 783 O O . ASN A 1 95 ? -16.892 5.656 6.441 1.00 60.31 95 ASN A O 1
ATOM 787 N N . ARG A 1 96 ? -17.791 4.356 8.033 1.00 64.12 96 ARG A N 1
ATOM 788 C CA . ARG A 1 96 ? -17.200 3.108 7.524 1.00 64.12 96 ARG A CA 1
ATOM 789 C C . ARG A 1 96 ? -17.676 2.772 6.106 1.00 64.12 96 ARG A C 1
ATOM 791 O O . ARG A 1 96 ? -16.856 2.424 5.263 1.00 64.12 96 ARG A O 1
ATOM 798 N N . GLU A 1 97 ? -18.965 2.925 5.807 1.00 63.75 97 GLU A N 1
ATOM 799 C CA . GLU A 1 97 ? -19.530 2.549 4.497 1.00 63.75 97 GLU A CA 1
ATOM 800 C C . GLU A 1 97 ? -19.078 3.463 3.347 1.00 63.75 97 GLU A C 1
ATOM 802 O O . GLU A 1 97 ? -18.739 2.983 2.258 1.00 63.75 97 GLU A O 1
ATOM 807 N N . GLY A 1 98 ? -19.018 4.777 3.594 1.00 66.38 98 GLY A N 1
ATOM 808 C CA . GLY A 1 98 ? -18.504 5.748 2.623 1.00 66.38 98 GLY A CA 1
ATOM 809 C C . GLY A 1 98 ? -17.024 5.510 2.324 1.00 66.38 98 GLY A C 1
ATOM 810 O O . GLY A 1 98 ? -16.598 5.545 1.168 1.00 66.38 98 GLY A O 1
ATOM 811 N N . TYR A 1 99 ? -16.258 5.163 3.358 1.00 66.38 99 TYR A N 1
ATOM 812 C CA . TYR A 1 99 ? -14.844 4.851 3.228 1.00 66.38 99 TYR A CA 1
ATOM 813 C C . TYR A 1 99 ? -14.590 3.550 2.462 1.00 66.38 99 TYR A C 1
ATOM 815 O O . TYR A 1 99 ? -13.784 3.537 1.537 1.00 66.38 99 TYR A O 1
ATOM 823 N N . VAL A 1 100 ? -15.321 2.475 2.776 1.00 67.56 100 VAL A N 1
ATOM 824 C CA . VAL A 1 100 ? -15.236 1.195 2.049 1.00 67.56 100 VAL A CA 1
ATOM 825 C C . VAL A 1 100 ? -15.583 1.382 0.569 1.00 67.56 100 VAL A C 1
ATOM 827 O O . VAL A 1 100 ? -14.921 0.813 -0.298 1.00 67.56 100 VAL A O 1
ATOM 830 N N . SER A 1 101 ? -16.578 2.218 0.258 1.00 69.00 101 SER A N 1
ATOM 831 C CA . SER A 1 101 ? -16.949 2.516 -1.131 1.00 69.00 101 SER A CA 1
ATOM 832 C C . SER A 1 101 ? -15.857 3.294 -1.872 1.00 69.00 101 SER A C 1
ATOM 834 O O . SER A 1 101 ? -15.521 2.934 -3.001 1.00 69.00 101 SER A O 1
ATOM 836 N N . PHE A 1 102 ? -15.259 4.309 -1.239 1.00 72.50 102 PHE A N 1
ATOM 837 C CA . PHE A 1 102 ? -14.126 5.048 -1.806 1.00 72.50 102 PHE A CA 1
ATOM 838 C C . PHE A 1 102 ? -12.909 4.141 -2.024 1.00 72.50 102 PHE A C 1
ATOM 840 O O . PHE A 1 102 ? -12.339 4.115 -3.115 1.00 72.50 102 PHE A O 1
ATOM 847 N N . VAL A 1 103 ? -12.562 3.342 -1.013 1.00 70.81 103 VAL A N 1
ATOM 848 C CA . VAL A 1 103 ? -11.474 2.363 -1.063 1.00 70.81 103 VAL A CA 1
ATOM 849 C C . VAL A 1 103 ? -11.673 1.382 -2.216 1.00 70.81 103 VAL A C 1
ATOM 851 O O . VAL A 1 103 ? -10.737 1.141 -2.972 1.00 70.81 103 VAL A O 1
ATOM 854 N N . ARG A 1 104 ? -12.890 0.862 -2.416 1.00 71.06 104 ARG A N 1
ATOM 855 C CA . ARG A 1 104 ? -13.197 -0.046 -3.529 1.00 71.06 104 ARG A CA 1
ATOM 856 C C . ARG A 1 104 ? -12.935 0.603 -4.884 1.00 71.06 104 ARG A C 1
ATOM 858 O O . ARG A 1 104 ? -12.262 0.005 -5.720 1.00 71.06 104 ARG A O 1
ATOM 865 N N . VAL A 1 105 ? -13.473 1.802 -5.114 1.00 75.00 105 VAL A N 1
ATOM 866 C CA . VAL A 1 105 ? -13.286 2.522 -6.387 1.00 75.00 105 VAL A CA 1
ATOM 867 C C . VAL A 1 105 ? -11.802 2.791 -6.627 1.00 75.00 105 VAL A C 1
ATOM 869 O O . VAL A 1 105 ? -11.313 2.597 -7.738 1.00 75.00 105 VAL A O 1
ATOM 872 N N . PHE A 1 106 ? -11.076 3.162 -5.575 1.00 75.06 106 PHE A N 1
ATOM 873 C CA . PHE A 1 106 ? -9.649 3.433 -5.653 1.00 75.06 106 PHE A CA 1
ATOM 874 C C . PHE A 1 106 ? -8.817 2.172 -5.931 1.00 75.06 106 PHE A C 1
ATOM 876 O O . PHE A 1 106 ? -7.954 2.203 -6.803 1.00 75.06 106 PHE A O 1
ATOM 883 N N . ILE A 1 107 ? -9.116 1.042 -5.278 1.00 73.38 107 ILE A N 1
ATOM 884 C CA . ILE A 1 107 ? -8.473 -0.253 -5.557 1.00 73.38 107 ILE A CA 1
ATOM 885 C C . ILE A 1 107 ? -8.712 -0.663 -7.014 1.00 73.38 107 ILE A C 1
ATOM 887 O O . ILE A 1 107 ? -7.763 -1.028 -7.702 1.00 73.38 107 ILE A O 1
ATOM 891 N N . ILE A 1 108 ? -9.954 -0.575 -7.506 1.00 75.69 108 ILE A N 1
ATOM 892 C CA . ILE A 1 108 ? -10.277 -0.922 -8.900 1.00 75.69 108 ILE A CA 1
ATOM 893 C C . ILE A 1 108 ? -9.506 -0.018 -9.866 1.00 75.69 108 ILE A C 1
ATOM 895 O O . ILE A 1 108 ? -8.930 -0.513 -10.832 1.00 75.69 108 ILE A O 1
ATOM 899 N N . PHE A 1 109 ? -9.459 1.288 -9.599 1.00 76.38 109 PHE A N 1
ATOM 900 C CA . PHE A 1 109 ? -8.714 2.237 -10.422 1.00 76.38 109 PHE A CA 1
ATOM 901 C C . PHE A 1 109 ? -7.213 1.909 -10.470 1.00 76.38 109 PHE A C 1
ATOM 903 O O . PHE A 1 109 ? -6.641 1.856 -11.557 1.00 76.38 109 PHE A O 1
ATOM 910 N N . ILE A 1 110 ? -6.599 1.625 -9.317 1.00 75.75 110 ILE A N 1
ATOM 911 C CA . ILE A 1 110 ? -5.182 1.246 -9.213 1.00 75.75 110 ILE A CA 1
ATOM 912 C C . ILE A 1 110 ? -4.913 -0.055 -9.975 1.00 75.75 110 ILE A C 1
ATOM 914 O O . ILE A 1 110 ? -3.993 -0.092 -10.783 1.00 75.75 110 ILE A O 1
ATOM 918 N N . ILE A 1 111 ? -5.744 -1.089 -9.792 1.00 74.62 111 ILE A N 1
ATOM 919 C CA . ILE A 1 111 ? -5.605 -2.367 -10.509 1.00 74.62 111 ILE A CA 1
ATOM 920 C C . ILE A 1 111 ? -5.697 -2.152 -12.025 1.00 74.62 111 ILE A C 1
ATOM 922 O O . ILE A 1 111 ? -4.891 -2.703 -12.771 1.00 74.62 111 ILE A O 1
ATOM 926 N N . MET A 1 112 ? -6.646 -1.338 -12.496 1.00 76.50 112 MET A N 1
ATOM 927 C CA . MET A 1 112 ? -6.806 -1.053 -13.927 1.00 76.50 112 MET A CA 1
ATOM 928 C C . MET A 1 112 ? -5.596 -0.312 -14.503 1.00 76.50 112 MET A C 1
ATOM 930 O O . MET A 1 112 ? -5.094 -0.692 -15.561 1.00 76.50 112 MET A O 1
ATOM 934 N N . LEU A 1 113 ? -5.101 0.711 -13.802 1.00 77.56 113 LEU A N 1
ATOM 935 C CA . LEU A 1 113 ? -3.894 1.440 -14.198 1.00 77.56 113 LEU A CA 1
ATOM 936 C C . LEU A 1 113 ? -2.676 0.507 -14.218 1.00 77.56 113 LEU A C 1
ATOM 938 O O . LEU A 1 113 ? -1.859 0.554 -15.140 1.00 77.56 113 LEU A O 1
ATOM 942 N N . ASP A 1 114 ? -2.598 -0.402 -13.251 1.00 71.38 114 ASP A N 1
ATOM 943 C CA . ASP A 1 114 ? -1.508 -1.356 -13.152 1.00 71.38 114 ASP A CA 1
ATOM 944 C C . ASP A 1 114 ? -1.499 -2.402 -14.258 1.00 71.38 114 ASP A C 1
ATOM 946 O O . ASP A 1 114 ? -0.414 -2.726 -14.751 1.00 71.38 114 ASP A O 1
ATOM 950 N N . LEU A 1 115 ? -2.668 -2.897 -14.668 1.00 77.62 115 LEU A N 1
ATOM 951 C CA . LEU A 1 115 ? -2.803 -3.810 -15.804 1.00 77.62 115 LEU A CA 1
ATOM 952 C C . LEU A 1 115 ? -2.331 -3.151 -17.104 1.00 77.62 115 LEU A C 1
ATOM 954 O O . LEU A 1 115 ? -1.617 -3.783 -17.883 1.00 77.62 115 LEU A O 1
ATOM 958 N N . ILE A 1 116 ? -2.666 -1.873 -17.310 1.00 80.25 116 ILE A N 1
ATOM 959 C CA . ILE A 1 116 ? -2.196 -1.100 -18.469 1.00 80.25 116 ILE A CA 1
ATOM 960 C C . ILE A 1 116 ? -0.671 -0.970 -18.436 1.00 80.25 116 ILE A C 1
ATOM 962 O O . ILE A 1 116 ? -0.009 -1.211 -19.445 1.00 80.25 116 ILE A O 1
ATOM 966 N N . LEU A 1 117 ? -0.099 -0.639 -17.275 1.00 74.06 117 LEU A N 1
ATOM 967 C CA . LEU A 1 117 ? 1.348 -0.492 -17.133 1.00 74.06 117 LEU A CA 1
ATOM 968 C C . LEU A 1 117 ? 2.088 -1.822 -17.345 1.00 74.06 117 LEU A C 1
ATOM 970 O O . LEU A 1 117 ? 3.141 -1.833 -17.973 1.00 74.06 117 LEU A O 1
ATOM 974 N N . ILE A 1 118 ? 1.539 -2.945 -16.865 1.00 73.94 118 ILE A N 1
ATOM 975 C CA . ILE A 1 118 ? 2.112 -4.282 -17.106 1.00 73.94 118 ILE A CA 1
ATOM 976 C C . ILE A 1 118 ? 2.096 -4.605 -18.598 1.00 73.94 118 ILE A C 1
ATOM 978 O O . ILE A 1 118 ? 3.115 -5.032 -19.133 1.00 73.94 118 ILE A O 1
ATOM 982 N N . ALA A 1 119 ? 0.972 -4.370 -19.280 1.00 79.25 119 ALA A N 1
ATOM 983 C CA . ALA A 1 119 ? 0.876 -4.601 -20.718 1.00 79.25 119 ALA A CA 1
ATOM 984 C C . ALA A 1 119 ? 1.906 -3.761 -21.492 1.00 79.25 119 ALA A C 1
ATOM 986 O O . ALA A 1 119 ? 2.564 -4.274 -22.394 1.00 79.25 119 ALA A O 1
ATOM 987 N N . LEU A 1 120 ? 2.106 -2.499 -21.096 1.00 77.88 120 LEU A N 1
ATOM 988 C CA . LEU A 1 120 ? 3.123 -1.627 -21.684 1.00 77.88 120 LEU A 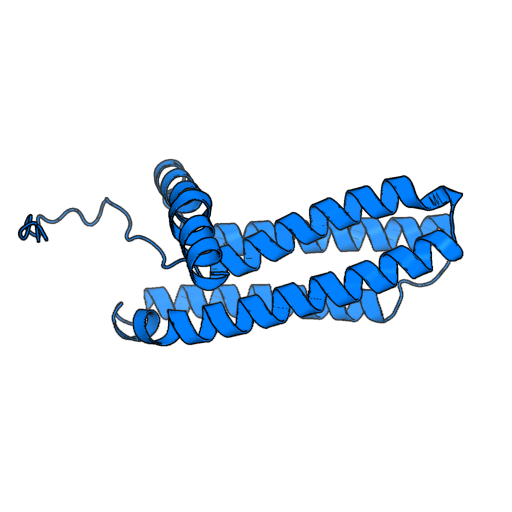CA 1
ATOM 989 C C . LEU A 1 120 ? 4.548 -2.156 -21.437 1.00 77.88 120 LEU A C 1
ATOM 991 O O . LEU A 1 120 ? 5.353 -2.213 -22.363 1.00 77.88 120 LEU A O 1
ATOM 995 N N . LEU A 1 121 ? 4.854 -2.580 -20.208 1.00 70.69 121 LEU A N 1
ATOM 996 C CA . LEU A 1 121 ? 6.167 -3.121 -19.842 1.00 70.69 121 LEU A CA 1
ATOM 997 C C . LEU A 1 121 ? 6.474 -4.441 -20.556 1.00 70.69 121 LEU A C 1
ATOM 999 O O . LEU A 1 121 ? 7.608 -4.641 -20.976 1.00 70.69 121 LEU A O 1
ATOM 1003 N N . MET A 1 122 ? 5.477 -5.309 -20.751 1.00 76.00 122 MET A N 1
ATOM 1004 C CA . MET A 1 122 ? 5.637 -6.544 -21.529 1.00 76.00 122 MET A CA 1
ATOM 1005 C C . MET A 1 122 ? 6.001 -6.270 -22.992 1.00 76.00 122 MET A C 1
ATOM 1007 O O . MET A 1 122 ? 6.734 -7.052 -23.591 1.00 76.00 122 MET A O 1
ATOM 1011 N N . ILE A 1 123 ? 5.503 -5.168 -23.562 1.00 80.94 123 ILE A N 1
ATOM 1012 C CA . ILE A 1 123 ? 5.823 -4.756 -24.935 1.00 80.94 123 ILE A CA 1
ATOM 1013 C C . ILE A 1 123 ? 7.229 -4.148 -25.010 1.00 80.94 123 ILE A C 1
ATOM 1015 O O . ILE A 1 123 ? 7.952 -4.403 -25.969 1.00 80.94 123 ILE A O 1
ATOM 1019 N N . LEU A 1 124 ? 7.610 -3.335 -24.021 1.00 77.75 124 LEU A N 1
ATOM 1020 C CA . LEU A 1 124 ? 8.863 -2.576 -24.047 1.00 77.75 124 LEU A CA 1
ATOM 1021 C C . LEU A 1 124 ? 10.082 -3.375 -23.559 1.00 77.75 124 LEU A C 1
ATOM 1023 O O . LEU A 1 124 ? 11.175 -3.178 -24.083 1.00 77.75 124 LEU A O 1
ATOM 1027 N N . PHE A 1 125 ? 9.912 -4.270 -22.580 1.00 74.31 125 PHE A N 1
ATOM 1028 C CA . PHE A 1 125 ? 11.017 -4.935 -21.875 1.00 74.31 125 PHE A CA 1
ATOM 1029 C C . PHE A 1 125 ? 10.737 -6.424 -21.601 1.00 74.31 125 PHE A C 1
ATOM 1031 O O . PHE A 1 125 ? 10.705 -6.826 -20.435 1.00 74.31 125 PHE A O 1
ATOM 1038 N N . PRO A 1 126 ? 10.552 -7.264 -22.637 1.00 76.06 126 PRO A N 1
ATOM 1039 C CA . PRO A 1 126 ? 10.086 -8.651 -22.500 1.00 76.06 126 PRO A CA 1
ATOM 1040 C C . PRO A 1 126 ? 10.968 -9.538 -21.601 1.00 76.06 126 PRO A C 1
ATOM 1042 O O . PRO A 1 126 ? 10.445 -10.409 -20.908 1.00 76.06 126 PRO A O 1
ATOM 1045 N N . ASP A 1 127 ? 12.278 -9.281 -21.537 1.00 74.56 127 ASP A N 1
ATOM 1046 C CA . ASP A 1 127 ? 13.232 -10.108 -20.780 1.00 74.56 127 ASP A CA 1
ATOM 1047 C C . ASP A 1 127 ? 13.325 -9.748 -19.283 1.00 74.56 127 ASP A C 1
ATOM 1049 O O . ASP A 1 127 ? 13.853 -10.522 -18.487 1.00 74.56 127 ASP A O 1
ATOM 1053 N N . GLN A 1 128 ? 12.801 -8.587 -18.869 1.00 69.25 128 GLN A N 1
ATOM 1054 C CA . GLN A 1 128 ? 12.831 -8.120 -17.469 1.00 69.25 128 GLN A CA 1
ATOM 1055 C C . GLN A 1 128 ? 11.474 -8.257 -16.755 1.00 69.25 128 GLN A C 1
ATOM 1057 O O . GLN A 1 128 ? 11.322 -7.880 -15.589 1.00 69.25 128 GLN A O 1
ATOM 1062 N N . VAL A 1 129 ? 10.478 -8.817 -17.446 1.00 68.50 129 VAL A N 1
ATOM 1063 C CA . VAL A 1 129 ? 9.077 -8.869 -17.009 1.00 68.50 129 VAL A CA 1
ATOM 1064 C C . VAL A 1 129 ? 8.890 -9.696 -15.738 1.00 68.50 129 VAL A C 1
ATOM 1066 O O . VAL A 1 129 ? 8.061 -9.345 -14.901 1.00 68.50 129 VAL A O 1
ATOM 1069 N N . GLU A 1 130 ? 9.639 -10.785 -15.559 1.00 76.88 130 GLU A N 1
ATOM 1070 C CA . GLU A 1 130 ? 9.342 -11.752 -14.500 1.00 76.88 130 GLU A CA 1
ATOM 1071 C C . GLU A 1 130 ? 9.599 -11.187 -13.095 1.00 76.88 130 GLU A C 1
ATOM 1073 O O . GLU A 1 130 ? 8.698 -11.210 -12.253 1.00 76.88 130 GLU A O 1
ATOM 1078 N N . LEU A 1 131 ? 10.782 -10.616 -12.837 1.00 73.81 131 LEU A N 1
ATOM 1079 C CA . LEU A 1 131 ? 11.109 -10.034 -11.528 1.00 73.81 131 LEU A CA 1
ATOM 1080 C C . LEU A 1 131 ? 10.218 -8.825 -11.209 1.00 73.81 131 LEU A C 1
ATOM 1082 O O . LEU A 1 131 ? 9.700 -8.709 -10.095 1.00 73.81 131 LEU A O 1
ATOM 1086 N N . LEU A 1 132 ? 10.000 -7.947 -12.194 1.00 71.62 132 LEU A N 1
ATOM 1087 C CA . LEU A 1 132 ? 9.151 -6.765 -12.038 1.00 71.62 132 LEU A CA 1
ATOM 1088 C C . LEU A 1 132 ? 7.693 -7.154 -11.755 1.00 71.62 132 LEU A C 1
ATOM 1090 O O . LEU A 1 132 ? 7.065 -6.551 -10.883 1.00 71.62 132 LEU A O 1
ATOM 1094 N N . ASN A 1 133 ? 7.173 -8.202 -12.401 1.00 75.50 133 ASN A N 1
ATOM 1095 C CA . ASN A 1 133 ? 5.826 -8.710 -12.138 1.00 75.50 133 ASN A CA 1
ATOM 1096 C C . ASN A 1 133 ? 5.683 -9.315 -10.737 1.00 75.50 133 ASN A C 1
ATOM 1098 O O . ASN A 1 133 ? 4.652 -9.106 -10.093 1.00 75.50 133 ASN A O 1
ATOM 1102 N N . HIS A 1 134 ? 6.696 -10.029 -10.236 1.00 80.44 134 HIS A N 1
ATOM 1103 C CA . HIS A 1 134 ? 6.667 -10.566 -8.872 1.00 80.44 134 HIS A CA 1
ATOM 1104 C C . HIS A 1 134 ? 6.654 -9.440 -7.833 1.00 80.44 134 HIS A C 1
ATOM 1106 O O . HIS A 1 134 ? 5.772 -9.415 -6.972 1.00 80.44 134 HIS A O 1
ATOM 1112 N N . LEU A 1 135 ? 7.568 -8.468 -7.949 1.00 76.94 135 LEU A N 1
ATOM 1113 C CA . LEU A 1 135 ? 7.608 -7.304 -7.055 1.00 76.94 135 LEU A CA 1
ATOM 1114 C C . LEU A 1 135 ? 6.287 -6.527 -7.084 1.00 76.94 135 LEU A C 1
ATOM 1116 O O . LEU A 1 135 ? 5.770 -6.137 -6.037 1.00 76.94 135 LEU A O 1
ATOM 1120 N N . LYS A 1 136 ? 5.700 -6.369 -8.273 1.00 75.62 136 LYS A N 1
ATOM 1121 C CA . LYS A 1 136 ? 4.426 -5.674 -8.465 1.00 75.62 136 LYS A CA 1
ATOM 1122 C C . LYS A 1 136 ? 3.228 -6.432 -7.887 1.00 75.62 136 LYS A C 1
ATOM 1124 O O . LYS A 1 136 ? 2.343 -5.827 -7.288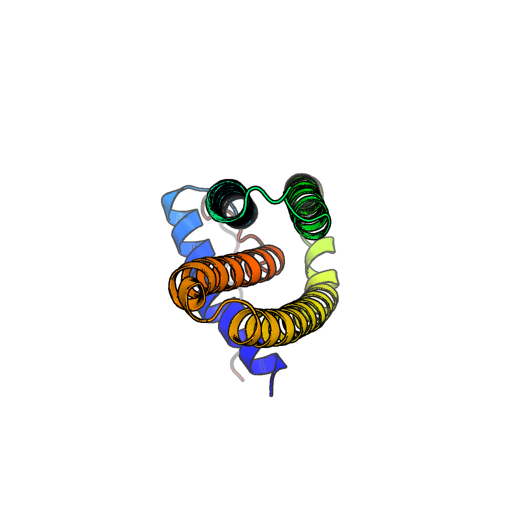 1.00 75.62 136 LYS A O 1
ATOM 1129 N N . THR A 1 137 ? 3.212 -7.756 -8.002 1.00 80.81 137 THR A N 1
ATOM 1130 C CA . THR A 1 137 ? 2.166 -8.589 -7.388 1.00 80.81 137 THR A CA 1
ATOM 1131 C C . THR A 1 137 ? 2.210 -8.470 -5.867 1.00 80.81 137 THR A C 1
ATOM 1133 O O . THR A 1 137 ? 1.176 -8.268 -5.231 1.00 80.81 137 THR A O 1
ATOM 1136 N N . ILE A 1 138 ? 3.410 -8.523 -5.282 1.00 83.12 138 ILE A N 1
ATOM 1137 C CA . ILE A 1 138 ? 3.600 -8.333 -3.841 1.00 83.12 138 ILE A CA 1
ATOM 1138 C C . ILE A 1 138 ? 3.139 -6.924 -3.435 1.00 83.12 138 ILE A C 1
ATOM 1140 O O . ILE A 1 138 ? 2.373 -6.791 -2.480 1.00 83.12 138 ILE A O 1
ATOM 1144 N N . TYR A 1 139 ? 3.523 -5.889 -4.189 1.00 82.75 139 TYR A N 1
ATOM 114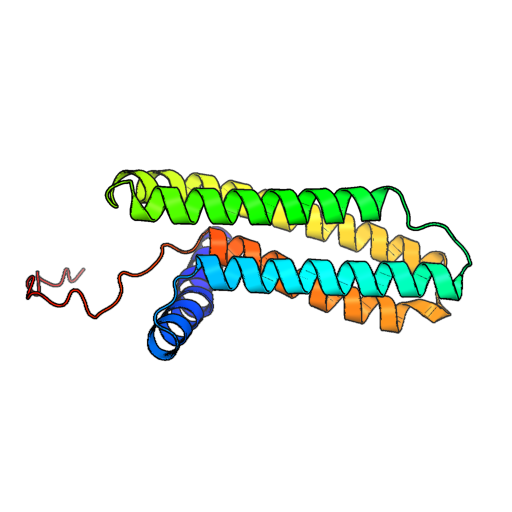5 C CA . TYR A 1 139 ? 3.071 -4.512 -3.965 1.00 82.75 139 TYR A CA 1
ATOM 1146 C C . TYR A 1 139 ? 1.540 -4.411 -3.907 1.00 82.75 139 TYR A C 1
ATOM 1148 O O . TYR A 1 139 ? 0.999 -3.874 -2.940 1.00 82.75 139 TYR A O 1
ATOM 1156 N N . LEU A 1 140 ? 0.835 -4.979 -4.891 1.00 81.44 140 LEU A N 1
ATOM 1157 C CA . LEU A 1 140 ? -0.629 -4.955 -4.953 1.00 81.44 140 LEU A CA 1
ATOM 1158 C C . LEU A 1 140 ? -1.272 -5.648 -3.749 1.00 81.44 140 LEU A C 1
ATOM 1160 O O . LEU A 1 140 ? -2.237 -5.129 -3.188 1.00 81.44 140 LEU A O 1
ATOM 1164 N N . ILE A 1 141 ? -0.726 -6.786 -3.315 1.00 84.75 141 ILE A N 1
ATOM 1165 C CA . ILE A 1 141 ? -1.222 -7.507 -2.135 1.00 84.75 141 ILE A CA 1
ATOM 1166 C C . ILE A 1 141 ? -1.116 -6.625 -0.887 1.00 84.75 141 ILE A C 1
ATOM 1168 O O . ILE A 1 141 ? -2.091 -6.495 -0.139 1.00 84.75 141 ILE A O 1
ATOM 1172 N N . PHE A 1 142 ? 0.036 -5.986 -0.663 1.00 85.12 142 PHE A N 1
ATOM 1173 C CA . PHE A 1 142 ? 0.212 -5.098 0.488 1.00 85.12 142 PHE A CA 1
ATOM 1174 C C . PHE A 1 142 ? -0.640 -3.838 0.377 1.00 85.12 142 PHE A C 1
ATOM 1176 O O . PHE A 1 142 ? -1.228 -3.421 1.372 1.00 85.12 142 PHE A O 1
ATOM 1183 N N . PHE A 1 143 ? -0.777 -3.264 -0.815 1.00 82.19 143 PHE A N 1
ATOM 1184 C CA . PHE A 1 143 ? -1.611 -2.088 -1.043 1.00 82.19 143 PHE A CA 1
ATOM 1185 C C . PHE A 1 143 ? -3.087 -2.362 -0.736 1.00 82.19 143 PHE A C 1
ATOM 1187 O O . PHE A 1 143 ? -3.724 -1.618 0.013 1.00 82.19 143 PHE A O 1
ATOM 1194 N N . VAL A 1 144 ? -3.615 -3.476 -1.245 1.00 83.69 144 VAL A N 1
ATOM 1195 C CA . VAL A 1 144 ? -4.967 -3.943 -0.922 1.00 83.69 144 VAL A CA 1
ATOM 1196 C C . VAL A 1 144 ? -5.091 -4.189 0.583 1.00 83.69 144 VAL A C 1
ATOM 1198 O O . VAL A 1 144 ? -6.061 -3.751 1.197 1.00 83.69 144 VAL A O 1
ATOM 1201 N N . SER A 1 145 ? -4.083 -4.803 1.204 1.00 84.75 145 SER A N 1
ATOM 1202 C CA . SER A 1 145 ? -4.082 -5.049 2.649 1.00 84.75 145 SER A CA 1
ATOM 1203 C C . SER A 1 145 ? -4.153 -3.758 3.468 1.00 84.75 145 SER A C 1
ATOM 1205 O O . SER A 1 145 ? -4.977 -3.677 4.373 1.00 84.75 145 SER A O 1
ATOM 1207 N N . VAL A 1 146 ? -3.377 -2.720 3.124 1.00 83.81 146 VAL A N 1
ATOM 1208 C CA . VAL A 1 146 ? -3.446 -1.391 3.769 1.00 83.81 146 VAL A CA 1
ATOM 1209 C C . VAL A 1 146 ? -4.864 -0.845 3.721 1.00 83.81 146 VAL A C 1
ATOM 1211 O O . VAL A 1 146 ? -5.404 -0.428 4.742 1.00 83.81 146 VAL A O 1
ATOM 1214 N N . MET A 1 147 ? -5.468 -0.871 2.537 1.00 80.50 147 MET A N 1
ATOM 1215 C CA . MET A 1 147 ? -6.807 -0.350 2.308 1.00 80.50 147 MET A CA 1
ATOM 1216 C C . MET A 1 147 ? -7.864 -1.080 3.144 1.00 80.50 147 MET A C 1
ATOM 1218 O O . MET A 1 147 ? -8.730 -0.441 3.746 1.00 80.50 147 MET A O 1
ATOM 1222 N N . TYR A 1 148 ? -7.760 -2.406 3.245 1.00 80.88 148 TYR A N 1
ATOM 1223 C CA . TYR A 1 148 ? -8.644 -3.194 4.099 1.00 80.88 148 TYR A CA 1
ATOM 1224 C C . TYR A 1 148 ? -8.363 -2.983 5.591 1.00 80.88 148 TYR A C 1
ATOM 1226 O O . TYR A 1 148 ? -9.317 -2.829 6.350 1.00 80.88 148 TYR A O 1
ATOM 1234 N N . PHE A 1 149 ? -7.107 -2.880 6.034 1.00 84.12 149 PHE A N 1
ATOM 1235 C CA . PHE A 1 149 ? -6.779 -2.567 7.434 1.00 84.12 149 PHE A CA 1
ATOM 1236 C C . PHE A 1 149 ? -7.244 -1.169 7.849 1.00 84.12 149 PHE A C 1
ATOM 1238 O O . PHE A 1 149 ? -7.693 -0.978 8.977 1.00 84.12 149 PHE A O 1
ATOM 1245 N N . TRP A 1 150 ? -7.206 -0.205 6.931 1.00 76.25 150 TRP A N 1
ATOM 1246 C CA . TRP A 1 150 ? -7.793 1.122 7.107 1.00 76.25 150 TRP A CA 1
ATOM 1247 C C . TRP A 1 150 ? -9.325 1.108 7.157 1.00 76.25 150 TRP A C 1
ATOM 1249 O O . TRP A 1 150 ? -9.934 1.995 7.759 1.00 76.25 150 TRP A O 1
ATOM 1259 N N . ALA A 1 151 ? -9.966 0.132 6.517 1.00 72.88 151 ALA A N 1
ATOM 1260 C CA . ALA A 1 151 ? -11.409 -0.068 6.585 1.00 72.88 151 ALA A CA 1
ATOM 1261 C C . ALA A 1 151 ? -11.847 -0.920 7.794 1.00 72.88 151 ALA A C 1
ATOM 1263 O O . ALA A 1 151 ? -13.030 -0.908 8.148 1.00 72.88 151 ALA A O 1
ATOM 1264 N N . CYS A 1 152 ? -10.918 -1.642 8.430 1.00 72.12 152 CYS A N 1
ATOM 1265 C CA . CYS A 1 152 ? -11.183 -2.390 9.653 1.00 72.12 152 CYS A CA 1
ATOM 1266 C C . CYS A 1 152 ? -11.485 -1.429 10.805 1.00 72.12 152 CYS A C 1
ATOM 1268 O O . CYS A 1 152 ? -10.811 -0.416 11.002 1.00 72.12 152 CYS A O 1
ATOM 1270 N N . THR A 1 153 ? -12.494 -1.775 11.594 1.00 65.69 153 THR A N 1
ATOM 1271 C CA . THR A 1 153 ? -12.746 -1.139 12.886 1.00 65.69 153 THR A CA 1
ATOM 1272 C C . THR A 1 153 ? -11.815 -1.762 13.922 1.00 65.69 153 THR A C 1
ATOM 1274 O O . THR A 1 153 ? -11.884 -2.979 14.105 1.00 65.69 153 THR A O 1
ATOM 1277 N N . PRO A 1 154 ? -10.955 -0.986 14.605 1.00 60.16 154 PRO A N 1
ATOM 1278 C CA . PRO A 1 154 ? -10.128 -1.523 15.678 1.00 60.16 154 PRO A CA 1
ATOM 1279 C C . PRO A 1 154 ? -11.018 -2.145 16.762 1.00 60.16 154 PRO A C 1
ATOM 1281 O O . PRO A 1 154 ? -11.877 -1.495 17.364 1.00 60.16 154 PRO A O 1
ATOM 1284 N N . THR A 1 155 ? -10.828 -3.438 16.990 1.00 56.03 155 THR A N 1
ATOM 1285 C CA . THR A 1 155 ? -11.423 -4.177 18.100 1.00 56.03 155 THR A CA 1
ATOM 1286 C C . THR A 1 155 ? -10.824 -3.668 19.408 1.00 56.03 155 THR A C 1
ATOM 1288 O O . THR A 1 155 ? -9.625 -3.409 19.497 1.00 56.03 155 THR A O 1
ATOM 1291 N N . LEU A 1 156 ? -11.648 -3.469 20.441 1.00 51.94 156 LEU A N 1
ATOM 1292 C CA . LEU A 1 156 ? -11.123 -3.083 21.753 1.00 51.94 156 LEU A CA 1
ATOM 1293 C C . LEU A 1 156 ? -10.173 -4.169 22.273 1.00 51.94 156 LEU A C 1
ATOM 1295 O O . LEU A 1 156 ? -10.481 -5.355 22.122 1.00 51.94 156 LEU A O 1
ATOM 1299 N N . PRO A 1 157 ? -9.078 -3.800 22.961 1.00 47.12 157 PRO A N 1
ATOM 1300 C CA . PRO A 1 157 ? -8.287 -4.778 23.684 1.00 47.12 157 PRO A CA 1
ATOM 1301 C C . PRO A 1 157 ? -9.184 -5.483 24.708 1.00 47.12 157 PRO A C 1
ATOM 1303 O O . PRO A 1 157 ? -9.804 -4.850 25.568 1.00 47.12 157 PRO A O 1
ATOM 1306 N N . ARG A 1 158 ? -9.216 -6.818 24.624 1.00 46.47 158 ARG A N 1
ATOM 1307 C CA . ARG A 1 158 ? -10.018 -7.740 25.454 1.00 46.47 158 ARG A CA 1
ATOM 1308 C C . ARG A 1 158 ? -9.759 -7.605 26.968 1.00 46.47 158 ARG A C 1
ATOM 1310 O O . ARG A 1 158 ? -10.510 -8.143 27.770 1.00 46.47 158 ARG A O 1
ATOM 1317 N N . ASN A 1 159 ? -8.740 -6.830 27.350 1.00 38.41 159 ASN A N 1
ATOM 1318 C CA . ASN A 1 159 ? -8.377 -6.507 28.731 1.00 38.41 159 ASN A CA 1
ATOM 1319 C C . ASN A 1 159 ? -9.131 -5.301 29.317 1.00 38.41 159 ASN A C 1
ATOM 1321 O O . ASN A 1 159 ? -8.962 -5.000 30.492 1.00 38.41 159 ASN A O 1
ATOM 1325 N N . SER A 1 160 ? -10.027 -4.664 28.558 1.00 38.72 160 SER A N 1
ATOM 1326 C CA . SER A 1 160 ? -11.088 -3.805 29.117 1.00 38.72 160 SER A CA 1
ATOM 1327 C C . SER A 1 160 ? -12.299 -4.637 29.579 1.00 38.72 160 SER A C 1
ATOM 1329 O O . SER A 1 160 ? -13.449 -4.224 29.484 1.00 38.72 160 SER A O 1
ATOM 1331 N N . GLY A 1 161 ? -12.024 -5.843 30.087 1.00 38.59 161 GLY A N 1
ATOM 1332 C CA . GLY A 1 161 ? -12.969 -6.736 30.742 1.00 38.59 161 GLY A CA 1
ATOM 1333 C C . GLY A 1 161 ? -13.280 -6.279 32.163 1.00 38.59 161 GLY A C 1
ATOM 1334 O O . GLY A 1 161 ? -13.065 -7.017 33.119 1.00 38.59 161 GLY A O 1
ATOM 1335 N N . THR A 1 162 ? -13.826 -5.075 32.310 1.00 36.19 162 THR A N 1
ATOM 1336 C CA . THR A 1 162 ? -14.896 -4.887 33.285 1.00 36.19 162 THR A CA 1
ATOM 1337 C C . THR A 1 162 ? -16.160 -5.440 32.644 1.00 36.19 162 THR A C 1
ATOM 1339 O O . THR A 1 162 ? -16.630 -4.936 31.630 1.00 36.19 162 THR A O 1
ATOM 1342 N N . ASN A 1 163 ? -16.662 -6.524 33.234 1.00 43.28 163 ASN A N 1
ATOM 1343 C CA . ASN A 1 163 ? -17.990 -7.098 33.041 1.00 43.28 163 ASN A CA 1
ATOM 1344 C C . ASN A 1 163 ? -19.018 -6.094 32.495 1.00 43.28 163 ASN A C 1
ATOM 1346 O O . ASN A 1 163 ? -19.605 -5.331 33.258 1.00 43.28 163 ASN A O 1
ATOM 1350 N N . LEU A 1 164 ? -19.300 -6.151 31.197 1.00 38.84 164 LEU A N 1
ATOM 1351 C CA . LEU A 1 164 ? -20.530 -5.609 30.636 1.00 38.84 164 LEU A CA 1
ATOM 1352 C C . LEU A 1 164 ? -21.183 -6.708 29.810 1.00 38.84 164 LEU A C 1
ATOM 1354 O O . LEU A 1 164 ? -20.895 -6.898 28.635 1.00 38.84 164 LEU A O 1
ATOM 1358 N N . GLY A 1 165 ? -22.004 -7.471 30.532 1.00 34.12 165 GLY A N 1
ATOM 1359 C CA . GLY A 1 165 ? -23.261 -8.044 30.077 1.00 34.12 165 GLY A CA 1
ATOM 1360 C C . GLY A 1 165 ? -23.288 -8.624 28.671 1.00 34.12 165 GLY A C 1
ATOM 1361 O O . GLY A 1 165 ? -23.500 -7.920 27.690 1.00 34.12 165 GLY A O 1
ATOM 1362 N N . SER A 1 166 ? -23.268 -9.950 28.622 1.00 35.91 166 SER A N 1
ATOM 1363 C CA . SER A 1 166 ? -24.121 -10.719 27.720 1.00 35.91 166 SER A CA 1
ATOM 1364 C C . SER A 1 166 ? -25.531 -10.107 27.641 1.00 35.91 166 SER A C 1
ATOM 1366 O O . SER A 1 166 ? -26.356 -10.317 28.529 1.00 35.91 166 SER A O 1
ATOM 1368 N N . GLY A 1 167 ? -25.780 -9.330 26.586 1.00 29.86 167 GLY A N 1
ATOM 1369 C CA . GLY A 1 167 ? -27.099 -8.916 26.106 1.00 29.86 167 GLY A CA 1
ATOM 1370 C C . GLY A 1 167 ? -27.513 -9.772 24.901 1.00 29.86 167 GLY A C 1
ATOM 1371 O O . GLY A 1 167 ? -26.640 -10.257 24.183 1.00 29.86 167 GLY A O 1
ATOM 1372 N N . PRO A 1 168 ? -28.817 -10.030 24.718 1.00 38.31 168 PRO A N 1
ATOM 1373 C CA . PRO A 1 168 ? -29.332 -11.297 24.213 1.00 38.31 168 PRO A CA 1
ATOM 1374 C C . PRO A 1 168 ? -29.240 -11.454 22.696 1.00 38.31 168 PRO A C 1
ATOM 1376 O O . PRO A 1 168 ? -29.310 -10.494 21.931 1.00 38.31 168 PRO A O 1
ATOM 1379 N N . GLY A 1 169 ? -29.138 -12.717 22.281 1.00 34.25 169 GLY A N 1
ATOM 1380 C CA . GLY A 1 169 ? -29.228 -13.124 20.890 1.00 34.25 169 GLY A CA 1
ATOM 1381 C C . GLY A 1 169 ? -30.552 -12.705 20.260 1.00 34.25 169 GLY A C 1
ATOM 1382 O O . GLY A 1 169 ? -31.624 -12.937 20.815 1.00 34.25 169 GLY A O 1
ATOM 1383 N N . HIS A 1 170 ? -30.457 -12.136 19.064 1.00 32.34 170 HIS A N 1
ATOM 1384 C CA . HIS A 1 170 ? -31.573 -12.059 18.140 1.00 32.34 170 HIS A CA 1
ATOM 1385 C C . HIS A 1 170 ? -31.459 -13.212 17.148 1.00 32.34 170 HIS A C 1
ATOM 1387 O O . HIS A 1 170 ? -30.673 -13.182 16.205 1.00 32.34 170 HIS A O 1
ATOM 1393 N N . SER A 1 171 ? -32.254 -14.241 17.412 1.00 30.62 171 SER A N 1
ATOM 1394 C CA . SER A 1 171 ? -32.744 -15.187 16.421 1.00 30.62 171 SER A CA 1
ATOM 1395 C C . SER A 1 171 ? -33.725 -14.480 15.485 1.00 30.62 171 SER A C 1
ATOM 1397 O O . SER A 1 171 ? -34.721 -13.924 15.956 1.00 30.62 171 SER A O 1
ATO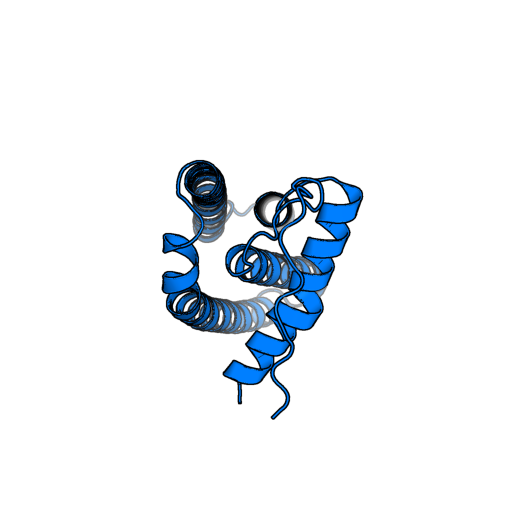M 1399 N N . PHE A 1 172 ? -33.449 -14.550 14.187 1.00 40.38 172 PHE A N 1
ATOM 1400 C CA . PHE A 1 172 ? -34.439 -14.541 13.114 1.00 40.38 172 PHE A CA 1
ATOM 1401 C C . PHE A 1 172 ? -34.083 -15.658 12.137 1.00 40.38 172 PHE A C 1
ATOM 1403 O O . PHE A 1 172 ? -32.869 -15.836 11.883 1.00 40.38 172 PHE A O 1
#

Secondary structure (DSSP, 8-state):
-HHHHHHHHIIIIIHHHHHHHHHHH---HHHHHHHHHHHHHHHHHHHHHHHHHHH-PPPPHHHHHHHHHHHHHHHHHHHHHHHHHHS-THHHHTTHHHHHHHHHHHHHHHHHHHHHHHHHHHHH-GGGHHHHHHHHHHHHHHHHHHHHHHHSPPPPPTT--S----PPP---

pLDDT: mean 72.26, std 13.94, range [29.86, 88.38]

Radius of gyration: 19.37 Å; chains: 1; bounding box: 56×26×58 Å

Foldseek 3Di:
DVVVVLVCCLVPPLVVVQVVVCVVPVDWLLVVLLVLLVLLLVLLVVVQVVCCVPPVDHRDPVSVVSNVVSVVLNVVSVVVVVCPVVDDPPPVVVCLVVLSVVLVVVLVVVVVVVVVVLVVCCVVPVPVSPVVVVSVVSSSVSSNSSSSSVSHDIDPNPVVPPDDDDDDDDDD

Sequence (172 aa):
MITKMDGYLLDNVFQKLVDWFQEKTGKNCFLLAQISLCVILILETIRSISIYFLDNALPDFLTGIVVLCALYLIIRTWQREKDWDENSRETMNHNREGYVSFVRVFIIFIIMLDLILIALLMILFPDQVELLNHLKTIYLIFFVSVMYFWACTPTLPRNSGTNLGSGPGHSF